Protein AF-L5P0U1-F1 (afdb_monomer_lite)

Sequence (124 aa):
IVALVGLLLAFVLGLLAAYLIPAALSNYAETDRMGAAFDIGTLRPILTSGKYATAWLMSFAVLFASSIVVGVLNVIPLLGFVVGAFVTFYAAVAAYYIIGKTWGELHEVEMMDEGETPGEQPAV

Foldseek 3Di:
DVVVVVVVVCVVVVVVCLLLQLLLVLQCVVPVDNCSSVPCVVSVVLSPDPLSVVLSVVLVVLQVVLVVVLVVLCVPVVRSVVVSVVSNVVSNVVSSVSNNVSSCVVPVPPPPPPPDPPDPPDDD

Secondary structure (DSSP, 8-state):
-HHHHHHHHHHHHHHHHHHHHHHHHHHHHHH--GGGGG-HHHHHHHHT-HHHHHHHHHHHHHHHHHHHHHHHHTTSHHHHHHHHHHHHHHHHHHHHHHHHHHHHHHTT-----TT--TT-----

Radius of gyration: 20.83 Å; chains: 1; bounding box: 37×71×61 Å

pLDDT: mean 89.95, std 13.87, range [47.34, 98.44]

Structure (mmCIF, N/CA/C/O backbone):
data_AF-L5P0U1-F1
#
_entry.id   AF-L5P0U1-F1
#
loop_
_atom_site.group_PDB
_atom_site.id
_atom_site.type_symbol
_atom_site.label_atom_id
_atom_site.label_alt_id
_atom_site.label_comp_id
_atom_site.label_asym_id
_atom_s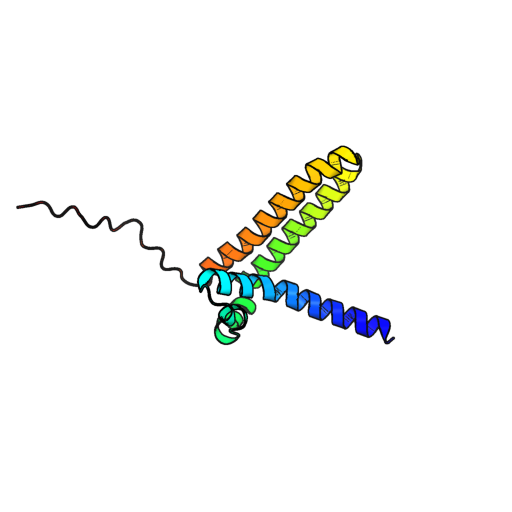ite.label_entity_id
_atom_site.label_seq_id
_atom_site.pdbx_PDB_ins_code
_atom_site.Cartn_x
_atom_site.Cartn_y
_atom_site.Cartn_z
_atom_site.occupancy
_atom_site.B_iso_or_equiv
_atom_site.auth_seq_id
_atom_site.auth_comp_id
_atom_site.auth_asym_id
_atom_site.auth_atom_id
_atom_site.pdbx_PDB_model_num
ATOM 1 N N . ILE A 1 1 ? -6.105 -27.866 -12.357 1.00 91.75 1 ILE A N 1
ATOM 2 C CA . ILE A 1 1 ? -7.198 -27.421 -11.451 1.00 91.75 1 ILE A CA 1
ATOM 3 C C . ILE A 1 1 ? -6.654 -27.095 -10.063 1.00 91.75 1 ILE A C 1
ATOM 5 O O . ILE A 1 1 ? -6.721 -25.935 -9.693 1.00 91.75 1 ILE A O 1
ATOM 9 N N . VAL A 1 2 ? -6.028 -28.040 -9.347 1.00 95.94 2 VAL A N 1
ATOM 10 C CA . VAL A 1 2 ? -5.455 -27.791 -8.002 1.00 95.94 2 VAL A CA 1
ATOM 11 C C . VAL A 1 2 ? -4.496 -26.592 -7.969 1.00 95.94 2 VAL A C 1
ATOM 13 O O . VAL A 1 2 ? -4.665 -25.710 -7.137 1.00 95.94 2 VAL A O 1
ATOM 16 N N . ALA A 1 3 ? -3.558 -26.494 -8.921 1.00 95.75 3 ALA A N 1
ATOM 17 C CA . ALA A 1 3 ? -2.631 -25.358 -9.002 1.00 95.75 3 ALA A CA 1
ATOM 18 C C . ALA A 1 3 ? -3.335 -24.005 -9.230 1.00 95.75 3 ALA A C 1
ATOM 20 O O . ALA A 1 3 ? -2.946 -23.002 -8.645 1.00 95.75 3 ALA A O 1
ATOM 21 N N . LEU A 1 4 ? -4.400 -23.984 -10.039 1.00 96.50 4 LEU A N 1
ATOM 22 C CA . LEU A 1 4 ? -5.171 -22.768 -10.311 1.00 96.50 4 LEU A CA 1
ATOM 23 C C . LEU A 1 4 ? -5.961 -22.322 -9.074 1.00 96.50 4 LEU A C 1
ATOM 25 O O . LEU A 1 4 ? -5.972 -21.141 -8.745 1.00 96.50 4 LEU A O 1
ATOM 29 N N . VAL A 1 5 ? -6.581 -23.272 -8.369 1.00 97.62 5 VAL A N 1
ATOM 30 C CA . VAL A 1 5 ? -7.283 -23.010 -7.104 1.00 97.62 5 VAL A CA 1
ATOM 31 C C . VAL A 1 5 ? -6.304 -22.510 -6.042 1.00 97.62 5 VAL A C 1
ATOM 33 O O . VAL A 1 5 ? -6.591 -21.529 -5.363 1.00 97.62 5 VAL A O 1
ATOM 36 N N . GLY A 1 6 ? -5.128 -23.135 -5.940 1.00 97.88 6 GLY A N 1
ATOM 37 C CA . GLY A 1 6 ? -4.067 -22.699 -5.033 1.00 97.88 6 GLY A CA 1
ATOM 38 C C . GLY A 1 6 ? -3.584 -21.280 -5.334 1.00 97.88 6 GLY A C 1
ATOM 39 O O . GLY A 1 6 ? -3.475 -20.472 -4.416 1.00 97.88 6 GLY A O 1
ATOM 40 N N . LEU A 1 7 ? -3.365 -20.947 -6.611 1.00 97.75 7 LEU A N 1
ATOM 41 C CA . LEU A 1 7 ? -2.970 -19.599 -7.032 1.00 97.75 7 LEU A CA 1
ATOM 42 C C . LEU A 1 7 ? -4.045 -18.560 -6.699 1.00 97.75 7 LEU A C 1
ATOM 44 O O . LEU A 1 7 ? -3.724 -17.499 -6.172 1.00 97.75 7 LEU A O 1
ATOM 48 N N . LEU A 1 8 ? -5.314 -18.869 -6.974 1.00 97.62 8 LEU A N 1
ATOM 49 C CA . LEU A 1 8 ? -6.423 -17.970 -6.665 1.00 97.62 8 LEU A CA 1
ATOM 50 C C . LEU A 1 8 ? -6.538 -17.726 -5.157 1.00 97.62 8 LEU A C 1
ATOM 52 O O . LEU A 1 8 ? -6.690 -16.584 -4.731 1.00 97.62 8 LEU A O 1
ATOM 56 N N . LEU A 1 9 ? -6.417 -18.780 -4.348 1.00 98.12 9 LEU A N 1
ATOM 57 C CA . LEU A 1 9 ? -6.437 -18.662 -2.894 1.00 98.12 9 LEU A CA 1
ATOM 58 C C . LEU A 1 9 ? -5.268 -17.809 -2.387 1.00 98.12 9 LEU A C 1
ATOM 60 O O . LEU A 1 9 ? -5.481 -16.904 -1.585 1.00 98.12 9 LEU A O 1
ATOM 64 N N . ALA A 1 10 ? -4.054 -18.055 -2.882 1.00 97.88 10 ALA A N 1
ATOM 65 C CA . ALA A 1 10 ? -2.875 -17.273 -2.522 1.00 97.88 10 ALA A CA 1
ATOM 66 C C . ALA A 1 10 ? -3.030 -15.796 -2.909 1.00 97.88 10 ALA A C 1
ATOM 68 O O . ALA A 1 10 ? -2.680 -14.919 -2.126 1.00 97.88 10 ALA A O 1
ATOM 69 N N . PHE A 1 11 ? -3.603 -15.517 -4.082 1.00 97.12 11 PHE A N 1
ATOM 70 C CA . PHE A 1 11 ? -3.884 -14.157 -4.528 1.00 97.12 11 PHE A CA 1
ATOM 71 C C . PHE A 1 11 ? -4.888 -13.450 -3.611 1.00 97.12 11 PHE A C 1
ATOM 73 O O . PHE A 1 11 ? -4.624 -12.337 -3.163 1.00 97.12 11 PHE A O 1
ATOM 80 N N . VAL A 1 12 ? -6.005 -14.104 -3.277 1.00 98.06 12 VAL A N 1
ATOM 81 C CA . VAL A 1 12 ? -7.021 -13.539 -2.373 1.00 98.06 12 VAL A CA 1
ATOM 82 C C . VAL A 1 12 ? -6.436 -13.284 -0.985 1.00 98.06 12 VAL A C 1
ATOM 84 O O . VAL A 1 12 ? -6.597 -12.191 -0.447 1.00 98.06 12 VAL A O 1
ATOM 87 N N . LEU A 1 13 ? -5.720 -14.255 -0.414 1.00 98.12 13 LEU A N 1
ATOM 88 C CA . LEU A 1 13 ? -5.081 -14.100 0.894 1.00 98.12 13 LEU A CA 1
ATOM 89 C C . LEU A 1 13 ? -4.001 -13.012 0.880 1.00 98.12 13 LEU A C 1
ATOM 91 O O . LEU A 1 13 ? -3.917 -12.228 1.821 1.00 98.12 13 LEU A O 1
ATOM 95 N N . GLY A 1 14 ? -3.209 -12.929 -0.189 1.00 97.81 14 GLY A N 1
ATOM 96 C CA . GLY A 1 14 ? -2.197 -11.891 -0.365 1.00 97.81 14 GLY A CA 1
ATOM 97 C C . GLY A 1 14 ? -2.810 -10.497 -0.470 1.00 97.81 14 GLY A C 1
ATOM 98 O O . GLY A 1 14 ? -2.311 -9.563 0.151 1.00 97.81 14 GLY A O 1
ATOM 99 N N . LEU A 1 15 ? -3.926 -10.359 -1.189 1.00 96.69 15 LEU A N 1
ATOM 100 C CA . LEU A 1 15 ? -4.649 -9.095 -1.302 1.00 96.69 15 LEU A CA 1
ATOM 101 C C . LEU A 1 15 ? -5.263 -8.673 0.038 1.00 96.69 15 LEU A C 1
ATOM 103 O O . LEU A 1 15 ? -5.146 -7.513 0.426 1.00 96.69 15 LEU A O 1
ATOM 107 N N . LEU A 1 16 ? -5.857 -9.618 0.772 1.00 96.81 16 LEU A N 1
ATOM 108 C CA . LEU A 1 16 ? -6.347 -9.370 2.127 1.00 96.81 16 LEU A CA 1
ATOM 109 C C . LEU A 1 16 ? -5.208 -8.929 3.049 1.00 96.81 16 LEU A C 1
ATOM 111 O O . LEU A 1 16 ? -5.342 -7.927 3.741 1.00 96.81 16 LEU A O 1
ATOM 115 N N . ALA A 1 17 ? -4.065 -9.615 3.020 1.00 96.69 17 ALA A N 1
ATOM 116 C CA . ALA A 1 17 ? -2.898 -9.222 3.802 1.00 96.69 17 ALA A CA 1
ATOM 117 C C . ALA A 1 17 ? -2.413 -7.809 3.428 1.00 96.69 17 ALA A C 1
ATOM 119 O O . ALA A 1 17 ? -2.205 -6.983 4.313 1.00 96.69 17 ALA A O 1
ATOM 120 N N . ALA A 1 18 ? -2.311 -7.495 2.134 1.00 96.25 18 ALA A N 1
ATOM 121 C CA . ALA A 1 18 ? -1.912 -6.171 1.656 1.00 96.25 18 ALA A CA 1
ATOM 122 C C . ALA A 1 18 ? -2.876 -5.052 2.089 1.00 96.25 18 ALA A C 1
ATOM 124 O O . ALA A 1 18 ? -2.447 -3.910 2.250 1.00 96.25 18 ALA A O 1
ATOM 125 N N . TYR A 1 19 ? -4.162 -5.363 2.275 1.00 96.81 19 TYR A N 1
ATOM 126 C CA . TYR A 1 19 ? -5.170 -4.428 2.777 1.00 96.81 19 TYR A CA 1
ATOM 127 C C . TYR A 1 19 ? -5.143 -4.277 4.303 1.00 96.81 19 TYR A C 1
ATOM 129 O O . TYR A 1 19 ? -5.301 -3.177 4.817 1.00 96.81 19 TYR A O 1
ATOM 137 N N . LEU A 1 20 ? -4.933 -5.371 5.038 1.00 96.56 20 LEU A N 1
ATOM 138 C CA . LEU A 1 20 ? -5.018 -5.393 6.501 1.00 96.56 20 LEU A CA 1
ATOM 139 C C . LEU A 1 20 ? -3.739 -4.902 7.189 1.00 96.56 20 LEU A C 1
ATOM 141 O O . LEU A 1 20 ? -3.811 -4.183 8.186 1.00 96.56 20 LEU A O 1
ATOM 145 N N . ILE A 1 21 ? -2.570 -5.293 6.671 1.00 96.62 21 ILE A N 1
ATOM 146 C CA . ILE A 1 21 ? -1.271 -5.039 7.311 1.00 96.62 21 ILE A CA 1
ATOM 147 C C . ILE A 1 21 ? -1.017 -3.547 7.575 1.00 96.62 21 ILE A C 1
ATOM 149 O O . ILE A 1 21 ? -0.579 -3.236 8.681 1.00 96.62 21 ILE A O 1
ATOM 153 N N . PRO A 1 22 ? -1.291 -2.608 6.646 1.00 95.88 22 PRO A N 1
ATOM 154 C CA . PRO A 1 22 ? -1.001 -1.200 6.898 1.00 95.88 22 PRO A CA 1
ATOM 155 C C . PRO A 1 22 ? -1.810 -0.632 8.073 1.00 95.88 22 PRO A C 1
ATOM 157 O O . PRO A 1 22 ? -1.241 0.046 8.917 1.00 95.88 22 PRO A O 1
ATOM 160 N N . ALA A 1 23 ? -3.103 -0.961 8.178 1.00 95.25 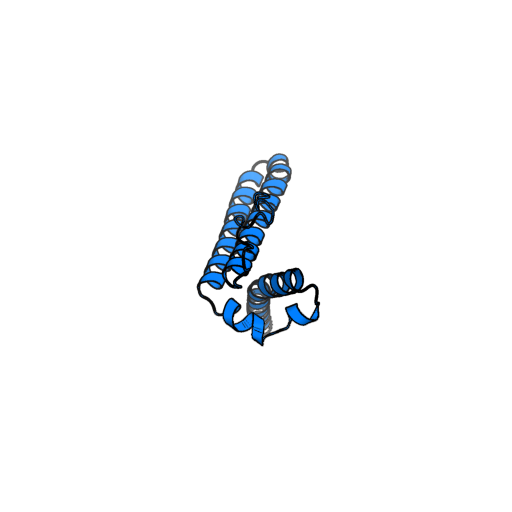23 ALA A N 1
ATOM 161 C CA . ALA A 1 23 ? -3.943 -0.557 9.312 1.00 95.25 23 ALA A CA 1
ATOM 162 C C . ALA A 1 2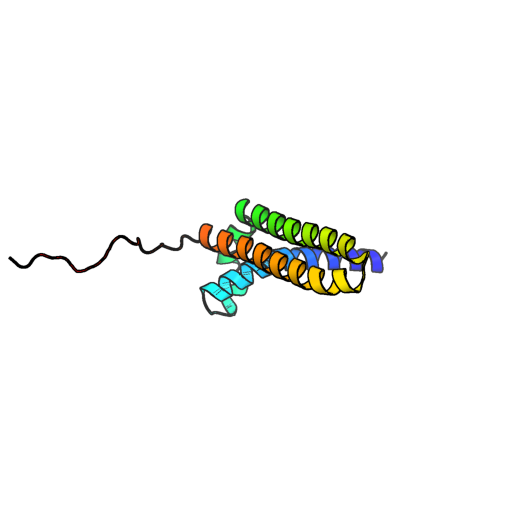3 ? -3.476 -1.187 10.633 1.00 95.25 23 ALA A C 1
ATOM 164 O O . ALA A 1 23 ? -3.372 -0.505 11.649 1.00 95.25 23 ALA A O 1
ATOM 165 N N . ALA A 1 24 ? -3.153 -2.483 10.613 1.00 95.44 24 ALA A N 1
ATOM 166 C CA . ALA A 1 24 ? -2.631 -3.185 11.781 1.00 95.44 24 ALA A CA 1
ATOM 167 C C . ALA A 1 24 ? -1.322 -2.556 12.285 1.00 95.44 24 ALA A C 1
ATOM 169 O O . ALA A 1 24 ? -1.140 -2.367 13.489 1.00 95.44 24 ALA A O 1
ATOM 170 N N . LEU A 1 25 ? -0.429 -2.195 11.359 1.00 96.06 25 LEU A N 1
ATOM 171 C CA . LEU A 1 25 ? 0.841 -1.559 11.680 1.00 96.06 25 LEU A CA 1
ATOM 172 C C . LEU A 1 25 ? 0.651 -0.129 12.198 1.00 96.06 25 LEU A C 1
ATOM 174 O O . LEU A 1 25 ? 1.358 0.260 13.121 1.00 96.06 25 LEU A O 1
ATOM 178 N N . SER A 1 26 ? -0.315 0.626 11.667 1.00 94.75 26 SER A N 1
ATOM 179 C CA . SER A 1 26 ? -0.676 1.945 12.198 1.00 94.75 26 SER A CA 1
ATOM 180 C C . SER A 1 26 ? -1.194 1.863 13.635 1.00 94.75 26 SER A C 1
ATOM 182 O O . SER A 1 26 ? -0.702 2.600 14.483 1.00 94.75 26 SER A O 1
ATOM 184 N N . ASN A 1 27 ? -2.087 0.917 13.945 1.00 94.88 27 ASN A N 1
ATOM 185 C CA . ASN A 1 27 ? -2.577 0.730 15.317 1.00 94.88 27 ASN A CA 1
ATOM 186 C C . ASN A 1 27 ? -1.459 0.314 16.282 1.00 94.88 27 ASN A C 1
ATOM 188 O O . ASN A 1 27 ? -1.390 0.767 17.423 1.00 94.88 27 ASN A O 1
ATOM 192 N N . TYR A 1 28 ? -0.562 -0.562 15.825 1.00 94.81 28 TYR A N 1
ATOM 193 C CA . TYR A 1 28 ? 0.625 -0.933 16.590 1.00 94.81 28 TYR A CA 1
ATOM 194 C C . TYR A 1 28 ? 1.527 0.277 16.850 1.00 94.81 28 TYR A C 1
ATOM 196 O O . TYR A 1 28 ? 1.942 0.481 17.985 1.00 94.81 28 TYR A O 1
ATOM 204 N N . ALA A 1 29 ? 1.797 1.084 15.823 1.00 93.31 29 ALA A N 1
ATOM 205 C CA . ALA A 1 29 ? 2.644 2.265 15.935 1.00 93.31 29 ALA A CA 1
ATOM 206 C C . ALA A 1 29 ? 2.043 3.342 16.852 1.00 93.31 29 ALA A C 1
ATOM 208 O O . ALA A 1 29 ? 2.787 4.040 17.529 1.00 93.31 29 ALA A O 1
ATOM 209 N N . GLU A 1 30 ? 0.716 3.466 16.889 1.00 91.75 30 GLU A N 1
ATOM 210 C CA . GLU A 1 30 ? 0.014 4.404 17.768 1.00 91.75 30 GLU A CA 1
ATOM 211 C C . GLU A 1 30 ? -0.021 3.929 19.226 1.00 91.75 30 GLU A C 1
ATOM 213 O O . GLU A 1 30 ? 0.145 4.721 20.149 1.00 91.75 30 GLU A O 1
ATOM 218 N N . THR A 1 31 ? -0.232 2.631 19.451 1.00 93.12 31 THR A N 1
ATOM 219 C CA . THR A 1 31 ? -0.474 2.091 20.800 1.00 93.12 31 THR A CA 1
ATOM 220 C C . THR A 1 31 ? 0.750 1.469 21.468 1.00 93.12 31 THR A C 1
ATOM 222 O O . THR A 1 31 ? 0.668 1.121 22.646 1.00 93.12 31 THR A O 1
ATOM 225 N N . ASP A 1 32 ? 1.838 1.257 20.723 1.00 92.88 32 ASP A N 1
ATOM 226 C CA . ASP A 1 32 ? 3.070 0.565 21.138 1.00 92.88 32 ASP A CA 1
ATOM 227 C C . ASP A 1 32 ? 2.829 -0.847 21.723 1.00 92.88 32 ASP A C 1
ATOM 229 O O . ASP A 1 32 ? 3.580 -1.371 22.548 1.00 92.88 32 ASP A O 1
ATOM 233 N N . ARG A 1 33 ? 1.733 -1.505 21.310 1.00 93.44 33 ARG A N 1
ATOM 234 C CA . ARG A 1 33 ? 1.337 -2.841 21.786 1.00 93.44 33 ARG A CA 1
ATOM 235 C C . ARG A 1 33 ? 1.152 -3.799 20.625 1.00 93.44 33 ARG A C 1
ATOM 237 O O . ARG A 1 33 ? 0.211 -3.664 19.851 1.00 93.44 33 ARG A O 1
ATOM 244 N N . MET A 1 34 ? 1.970 -4.853 20.568 1.00 93.12 34 MET A N 1
ATOM 245 C CA . MET A 1 34 ? 1.878 -5.897 19.528 1.00 93.12 34 MET A CA 1
ATOM 246 C C . MET A 1 34 ? 0.459 -6.473 19.376 1.00 93.12 34 MET A C 1
ATOM 248 O O . MET A 1 34 ? 0.012 -6.735 18.264 1.00 93.12 34 MET A O 1
ATOM 252 N N . GLY A 1 35 ? -0.278 -6.631 20.482 1.00 94.00 35 GLY A N 1
ATOM 253 C CA . GLY A 1 35 ? -1.658 -7.129 20.456 1.00 94.00 35 GLY A CA 1
ATOM 254 C C . GLY A 1 35 ? -2.653 -6.203 19.744 1.00 94.00 35 GLY A C 1
ATOM 255 O O . GLY A 1 35 ? -3.641 -6.688 19.201 1.00 94.00 35 GLY A O 1
ATOM 256 N N . ALA A 1 36 ? -2.383 -4.897 19.679 1.00 93.50 36 ALA A N 1
ATOM 257 C CA . ALA A 1 36 ? -3.259 -3.933 19.017 1.00 93.50 36 ALA A CA 1
ATOM 258 C C . ALA A 1 36 ? -3.318 -4.144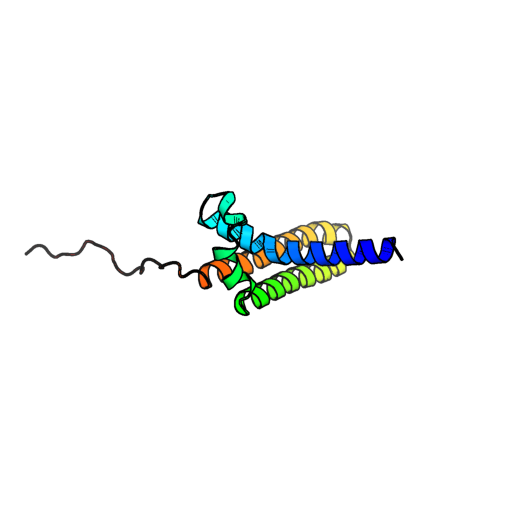 17.496 1.00 93.50 36 ALA A C 1
ATOM 260 O O . ALA A 1 36 ? -4.356 -3.913 16.880 1.00 93.50 36 ALA A O 1
ATOM 261 N N . ALA A 1 37 ? -2.258 -4.687 16.888 1.00 93.62 37 ALA A N 1
ATOM 262 C CA . ALA A 1 37 ? -2.257 -5.059 15.471 1.00 93.62 37 ALA A CA 1
ATOM 263 C C . ALA A 1 37 ? -3.335 -6.104 15.114 1.00 93.62 37 ALA A C 1
ATOM 265 O O . ALA A 1 37 ? -3.688 -6.252 13.947 1.00 93.62 37 ALA A O 1
ATOM 266 N N . PHE A 1 38 ? -3.859 -6.830 16.106 1.00 95.75 38 PHE A N 1
ATOM 267 C CA . PHE A 1 38 ? -4.860 -7.885 15.934 1.00 95.75 38 PHE A CA 1
ATOM 268 C C . PHE A 1 38 ? -6.207 -7.546 16.579 1.00 95.75 38 PHE A C 1
ATOM 270 O O . PHE A 1 38 ? -7.096 -8.398 16.628 1.00 95.75 38 PHE A O 1
ATOM 277 N N . ASP A 1 39 ? -6.382 -6.320 17.072 1.00 94.75 39 ASP A N 1
ATOM 278 C CA . ASP A 1 39 ? -7.643 -5.889 17.662 1.00 94.75 39 ASP A CA 1
ATOM 279 C C . ASP A 1 39 ? -8.690 -5.634 16.569 1.00 94.75 39 ASP A C 1
ATOM 281 O O . ASP A 1 39 ? -8.807 -4.546 16.002 1.00 94.75 39 ASP A O 1
ATOM 285 N N . ILE A 1 40 ? -9.473 -6.671 16.271 1.00 92.94 40 ILE A N 1
ATOM 286 C CA . ILE A 1 40 ? -10.532 -6.635 15.256 1.00 92.94 40 ILE A CA 1
ATOM 287 C C . ILE A 1 40 ? -11.605 -5.598 15.611 1.00 92.94 40 ILE A C 1
ATOM 289 O O . ILE A 1 40 ? -12.196 -5.015 14.701 1.00 92.94 40 ILE A O 1
ATOM 293 N N . GLY A 1 41 ? -11.868 -5.364 16.900 1.00 92.12 41 GLY A N 1
ATOM 294 C CA . GLY A 1 41 ? -12.868 -4.391 17.342 1.00 92.12 41 GLY A CA 1
ATOM 295 C C . GLY A 1 41 ? -12.498 -2.981 16.897 1.00 92.12 41 GLY A C 1
ATOM 296 O O . GLY A 1 41 ? -13.326 -2.287 16.308 1.00 92.12 41 GLY A O 1
ATOM 297 N N . THR A 1 42 ? -11.231 -2.621 17.090 1.00 91.00 42 THR A N 1
ATOM 298 C CA . THR A 1 42 ? -10.662 -1.328 16.691 1.00 91.00 42 THR A CA 1
ATOM 299 C C . THR A 1 42 ? -10.444 -1.232 15.177 1.00 91.00 42 THR A C 1
ATOM 301 O O . THR A 1 42 ? -10.765 -0.222 14.555 1.00 91.00 42 THR A O 1
ATOM 304 N N . LEU A 1 43 ? -9.953 -2.298 14.537 1.00 93.50 43 LEU A N 1
ATOM 305 C CA . LEU A 1 43 ? -9.610 -2.268 13.111 1.00 93.50 43 LEU A CA 1
ATOM 306 C C . LEU A 1 43 ? -10.833 -2.298 12.188 1.00 93.50 43 LEU A C 1
ATOM 308 O O . LEU A 1 43 ? -10.816 -1.687 11.118 1.00 93.50 43 LEU A O 1
ATOM 312 N N . ARG A 1 44 ? -11.898 -3.016 12.561 1.00 93.94 44 ARG A N 1
ATOM 313 C CA . ARG A 1 44 ? -13.042 -3.260 11.670 1.00 93.94 44 ARG A CA 1
ATOM 314 C C . ARG A 1 44 ? -13.695 -1.971 11.150 1.00 93.94 44 ARG A C 1
ATOM 316 O O . ARG A 1 44 ? -13.855 -1.897 9.932 1.00 93.94 44 ARG A O 1
ATOM 323 N N . PRO A 1 45 ? -14.048 -0.966 11.978 1.00 93.31 45 PRO A N 1
ATOM 324 C CA . PRO A 1 45 ? -14.661 0.273 11.491 1.00 93.31 45 PRO A CA 1
ATOM 325 C C . PRO A 1 45 ? -13.821 0.970 10.413 1.00 93.31 45 PRO A C 1
ATOM 327 O O . PRO A 1 45 ? -14.351 1.380 9.381 1.00 93.31 45 PRO A O 1
ATOM 330 N N . ILE A 1 46 ? -12.503 1.010 10.607 1.00 93.00 46 ILE A N 1
ATOM 331 C CA . ILE A 1 46 ? -11.541 1.668 9.715 1.00 93.00 46 ILE A CA 1
ATOM 332 C C . ILE A 1 46 ? -11.411 0.899 8.412 1.00 93.00 46 ILE A C 1
ATOM 334 O O . ILE A 1 46 ? -11.574 1.475 7.339 1.00 93.00 46 ILE A O 1
ATOM 338 N N . LEU A 1 47 ? -11.192 -0.413 8.503 1.00 93.44 47 LEU A N 1
ATOM 339 C CA . LEU A 1 47 ? -11.049 -1.299 7.350 1.00 93.44 47 LEU A CA 1
ATOM 340 C C . LEU A 1 47 ? -12.306 -1.329 6.478 1.00 93.44 47 LEU A C 1
ATOM 342 O O . LEU A 1 47 ? -12.210 -1.555 5.275 1.00 93.44 47 LEU A O 1
ATOM 346 N N . THR A 1 48 ? -13.482 -1.108 7.062 1.00 94.38 48 THR A N 1
ATOM 347 C CA . THR A 1 48 ? -14.743 -1.008 6.311 1.00 94.38 48 THR A CA 1
ATOM 348 C C . THR A 1 48 ? -15.070 0.410 5.845 1.00 94.38 48 THR A C 1
ATOM 350 O O . THR A 1 48 ? -16.063 0.605 5.145 1.00 94.38 48 THR A O 1
ATOM 353 N N . SER A 1 49 ? -14.263 1.408 6.212 1.00 94.44 49 SER A N 1
ATOM 354 C CA . SER A 1 49 ? -14.508 2.795 5.828 1.00 94.44 49 SER A CA 1
ATOM 355 C C . SER A 1 49 ? -14.149 3.043 4.361 1.00 94.44 49 SER A C 1
ATOM 357 O O . SER A 1 49 ? -13.110 2.606 3.858 1.00 94.44 49 SER A O 1
ATOM 359 N N . GLY A 1 50 ? -14.991 3.823 3.677 1.00 93.44 50 GLY A N 1
ATOM 360 C CA . GLY A 1 50 ? -14.703 4.272 2.315 1.00 93.44 50 GLY A CA 1
ATOM 361 C C . GLY A 1 50 ? -13.416 5.097 2.242 1.00 93.44 50 GLY A C 1
ATOM 362 O O . GLY A 1 50 ? -12.645 4.932 1.302 1.00 93.44 50 GLY A O 1
ATOM 363 N N . LYS A 1 51 ? -13.133 5.917 3.268 1.00 95.06 51 LYS A N 1
ATOM 364 C CA . LYS A 1 51 ? -11.916 6.738 3.331 1.00 95.06 51 LYS A CA 1
ATOM 365 C C . LYS A 1 51 ? -10.657 5.861 3.338 1.00 95.06 51 LYS A C 1
ATOM 367 O O . LYS A 1 51 ? -9.785 6.061 2.495 1.00 95.06 51 LYS A O 1
ATOM 372 N N . TYR A 1 52 ? -10.590 4.845 4.201 1.00 95.56 52 TYR A N 1
ATOM 373 C CA . TYR A 1 52 ? -9.450 3.925 4.224 1.00 95.56 52 TYR A CA 1
ATOM 374 C C . TYR A 1 52 ? -9.309 3.150 2.908 1.00 95.56 52 TYR A C 1
ATOM 376 O O . TYR A 1 52 ? -8.213 3.079 2.354 1.00 95.56 52 TYR A O 1
ATOM 384 N N . ALA A 1 53 ? -10.414 2.642 2.352 1.00 96.25 53 ALA A N 1
ATOM 385 C CA . ALA A 1 53 ? -10.388 1.936 1.072 1.00 96.25 53 ALA A CA 1
ATOM 386 C C . ALA A 1 53 ? -9.854 2.822 -0.069 1.00 96.25 53 ALA A C 1
ATOM 388 O O . ALA A 1 53 ? -9.026 2.380 -0.868 1.00 96.25 53 ALA A O 1
ATOM 389 N N . THR A 1 54 ? -10.270 4.094 -0.121 1.00 97.44 54 THR A N 1
ATOM 390 C CA . THR A 1 54 ? -9.735 5.054 -1.098 1.00 97.44 54 THR A CA 1
ATOM 391 C C . THR A 1 54 ? -8.259 5.352 -0.871 1.00 97.44 54 THR A C 1
ATOM 393 O O . THR A 1 54 ? -7.503 5.388 -1.837 1.00 97.44 54 THR A O 1
ATOM 396 N N . ALA A 1 55 ? -7.823 5.506 0.381 1.00 97.50 55 ALA A N 1
ATOM 397 C CA . ALA A 1 55 ? -6.419 5.720 0.711 1.00 97.50 55 ALA A CA 1
ATOM 398 C C . ALA A 1 55 ? -5.552 4.539 0.272 1.00 97.50 55 ALA A C 1
ATOM 400 O O . ALA A 1 55 ? -4.537 4.741 -0.387 1.00 97.50 55 ALA A O 1
ATOM 401 N N . TRP A 1 56 ? -5.998 3.311 0.535 1.00 98.00 56 TRP A N 1
ATOM 402 C CA . TRP A 1 56 ? -5.311 2.103 0.088 1.00 98.00 56 TRP A CA 1
ATOM 403 C C . TRP A 1 56 ? -5.194 2.027 -1.439 1.00 98.00 56 TRP A C 1
ATOM 405 O O . TRP A 1 56 ? -4.110 1.765 -1.964 1.00 98.00 56 TRP A O 1
ATOM 415 N N . LEU A 1 57 ? -6.275 2.329 -2.167 1.00 98.00 57 LEU A N 1
ATOM 416 C CA . LEU A 1 57 ? -6.247 2.384 -3.632 1.00 98.00 57 LEU A CA 1
ATOM 417 C C . LEU A 1 57 ? -5.319 3.485 -4.158 1.00 98.00 57 LEU A C 1
ATOM 419 O O . LEU A 1 57 ? -4.617 3.264 -5.143 1.00 98.00 57 LEU A O 1
ATOM 423 N N . MET A 1 58 ? -5.277 4.651 -3.508 1.00 98.25 58 MET A N 1
ATOM 424 C CA . MET A 1 58 ? -4.348 5.728 -3.863 1.00 98.25 58 MET A CA 1
ATOM 425 C C . MET A 1 58 ? -2.894 5.318 -3.615 1.00 98.25 58 MET A C 1
ATOM 427 O O . MET A 1 58 ? -2.054 5.508 -4.492 1.00 98.25 58 MET A O 1
ATOM 431 N N . SER A 1 59 ? -2.593 4.692 -2.476 1.00 97.94 59 SER A N 1
ATOM 432 C CA . SER A 1 59 ? -1.268 4.137 -2.180 1.00 97.94 59 SER A CA 1
ATOM 433 C C . SER A 1 59 ? -0.854 3.097 -3.223 1.00 97.94 59 SER A C 1
ATOM 435 O O . SER A 1 59 ? 0.266 3.148 -3.735 1.00 97.94 59 SER A O 1
ATOM 437 N N . PHE A 1 60 ? -1.767 2.202 -3.610 1.00 97.44 60 PHE A N 1
ATOM 438 C CA . PHE A 1 60 ? -1.534 1.254 -4.699 1.00 97.44 60 PHE A CA 1
ATOM 439 C C . PHE A 1 60 ? -1.266 1.968 -6.030 1.00 97.44 60 PHE A C 1
ATOM 441 O O . PHE A 1 60 ? -0.313 1.625 -6.726 1.00 97.44 60 PHE A O 1
ATOM 448 N N . ALA A 1 61 ? -2.052 2.992 -6.372 1.00 98.31 61 ALA A N 1
ATOM 449 C CA . ALA A 1 61 ? -1.876 3.764 -7.599 1.00 98.31 61 ALA A CA 1
ATOM 450 C C . ALA A 1 61 ? -0.510 4.464 -7.657 1.00 98.31 61 ALA A C 1
ATOM 452 O O . ALA A 1 61 ? 0.128 4.465 -8.708 1.00 98.31 61 ALA A O 1
ATOM 453 N N . VAL A 1 62 ? -0.023 5.000 -6.534 1.00 98.44 62 VAL A N 1
ATOM 454 C CA . VAL A 1 62 ? 1.314 5.610 -6.430 1.00 98.44 62 VAL A CA 1
ATOM 455 C C . VAL A 1 62 ? 2.414 4.580 -6.698 1.00 98.44 62 VAL A C 1
ATOM 457 O O . VAL A 1 62 ? 3.316 4.831 -7.500 1.00 98.44 62 VAL A O 1
ATOM 460 N N . LEU A 1 63 ? 2.331 3.399 -6.081 1.00 98.00 63 LEU A N 1
ATOM 461 C CA . LEU A 1 63 ? 3.301 2.318 -6.295 1.00 98.00 63 LEU A CA 1
ATOM 462 C C . LEU A 1 63 ? 3.246 1.767 -7.727 1.00 98.00 63 LEU A C 1
ATOM 464 O O . LEU A 1 63 ? 4.280 1.479 -8.339 1.00 98.00 63 LEU A O 1
ATOM 468 N N . PHE A 1 64 ? 2.046 1.658 -8.291 1.00 97.94 64 PHE A N 1
ATOM 469 C CA . PHE A 1 64 ? 1.844 1.226 -9.668 1.00 97.94 64 PHE A CA 1
ATOM 470 C C . PHE A 1 64 ? 2.418 2.239 -10.668 1.00 97.94 64 PHE A C 1
ATOM 472 O O . PHE A 1 64 ? 3.170 1.859 -11.565 1.00 97.94 64 PHE A O 1
ATOM 479 N N . ALA A 1 65 ? 2.151 3.534 -10.478 1.00 98.19 65 ALA A N 1
ATOM 480 C CA . ALA A 1 65 ? 2.723 4.602 -11.296 1.00 98.19 65 ALA A CA 1
ATOM 481 C C . ALA A 1 65 ? 4.256 4.614 -11.215 1.00 98.19 65 ALA A C 1
ATOM 483 O O . ALA A 1 65 ? 4.928 4.708 -12.242 1.00 98.19 65 ALA A O 1
ATOM 484 N N . SER A 1 66 ? 4.811 4.432 -10.014 1.00 97.69 66 SER A N 1
ATOM 485 C CA . SER A 1 66 ? 6.252 4.273 -9.806 1.00 97.69 66 SER A CA 1
ATOM 486 C C . SER A 1 66 ? 6.818 3.107 -10.619 1.00 97.69 66 SER A C 1
ATOM 488 O O . SER A 1 66 ? 7.802 3.278 -11.337 1.00 97.69 66 SER A O 1
ATOM 490 N N . SER A 1 67 ? 6.141 1.955 -10.619 1.00 96.75 67 SER A N 1
ATOM 491 C CA . SER A 1 67 ? 6.556 0.777 -11.393 1.00 96.75 67 SER A CA 1
ATOM 492 C C . SER A 1 67 ? 6.600 1.049 -12.902 1.00 96.75 67 SER A C 1
ATOM 494 O O . SER A 1 67 ? 7.529 0.607 -13.579 1.00 96.75 67 SER A O 1
ATOM 496 N N . ILE A 1 68 ? 5.646 1.821 -13.433 1.00 97.50 68 ILE A N 1
ATOM 497 C CA . ILE A 1 68 ? 5.654 2.251 -14.841 1.00 97.50 68 ILE A CA 1
ATOM 498 C C . ILE A 1 68 ? 6.850 3.169 -15.114 1.00 97.50 68 ILE A C 1
ATOM 500 O O . ILE A 1 68 ? 7.581 2.947 -16.078 1.00 97.50 68 ILE A O 1
ATOM 504 N N . VAL A 1 69 ? 7.081 4.172 -14.260 1.00 96.56 69 VAL A N 1
ATOM 505 C CA . VAL A 1 69 ? 8.207 5.111 -14.401 1.00 96.56 69 VAL A CA 1
ATOM 506 C C . VAL A 1 69 ? 9.538 4.363 -14.385 1.00 96.56 69 VAL A C 1
ATOM 508 O O . VAL A 1 69 ? 10.354 4.547 -15.287 1.00 96.56 69 VAL A O 1
ATOM 511 N N . VAL A 1 70 ? 9.748 3.467 -13.418 1.00 95.62 70 VAL A N 1
ATOM 512 C CA . VAL A 1 70 ? 10.953 2.630 -13.352 1.00 95.62 70 VAL A CA 1
ATOM 513 C C . VAL A 1 70 ? 11.073 1.736 -14.588 1.00 95.62 70 VAL A C 1
ATOM 515 O O . VAL A 1 70 ? 12.163 1.614 -15.148 1.00 95.62 70 VAL A O 1
ATOM 518 N N . GLY A 1 71 ? 9.972 1.155 -15.070 1.00 94.56 71 GLY A N 1
ATOM 519 C CA . GLY A 1 71 ? 9.949 0.371 -16.307 1.00 94.56 71 GLY A CA 1
ATOM 520 C C . GLY A 1 71 ? 10.451 1.158 -17.523 1.00 94.56 71 GLY A C 1
ATOM 521 O O . GLY A 1 71 ? 11.258 0.642 -18.293 1.00 94.56 71 GLY A O 1
ATOM 522 N N . VAL A 1 72 ? 10.051 2.426 -17.654 1.00 95.56 72 VAL A N 1
ATOM 523 C CA . VAL A 1 72 ? 10.511 3.328 -18.726 1.00 95.56 72 VAL A CA 1
ATOM 524 C C . VAL A 1 72 ? 11.985 3.708 -18.553 1.00 95.56 72 VAL A C 1
ATOM 526 O O . VAL A 1 72 ? 12.746 3.692 -19.519 1.00 95.56 72 VAL A O 1
ATOM 529 N N . LEU A 1 73 ? 12.425 4.022 -17.331 1.00 92.88 73 LEU A N 1
ATOM 530 C CA . LEU A 1 73 ? 13.814 4.422 -17.064 1.00 92.88 73 LEU A CA 1
ATOM 531 C C . LEU A 1 73 ? 14.826 3.298 -17.343 1.00 92.88 73 LEU A C 1
ATOM 533 O O . LEU A 1 73 ? 15.982 3.576 -17.663 1.00 92.88 73 LEU A O 1
ATOM 537 N N . ASN A 1 74 ? 14.395 2.034 -17.280 1.00 92.25 74 ASN A N 1
ATOM 538 C CA . ASN A 1 74 ? 15.232 0.867 -17.575 1.00 92.25 74 ASN A CA 1
ATOM 539 C C . ASN A 1 74 ? 15.645 0.728 -19.052 1.00 92.25 74 ASN A C 1
ATOM 541 O O . ASN A 1 74 ? 16.453 -0.147 -19.362 1.00 92.25 74 ASN A O 1
ATOM 545 N N . VAL A 1 75 ? 15.187 1.611 -19.952 1.00 93.75 75 VAL A N 1
ATOM 546 C CA . VAL A 1 75 ? 15.750 1.737 -21.313 1.00 93.75 75 VAL A CA 1
ATOM 547 C C . VAL A 1 75 ? 17.266 1.972 -21.268 1.00 93.75 75 VAL A C 1
ATOM 549 O O . VAL A 1 75 ? 17.992 1.474 -22.126 1.00 93.75 75 VAL A O 1
ATOM 552 N N . ILE A 1 76 ? 17.758 2.682 -20.247 1.00 94.19 76 ILE A N 1
ATOM 553 C CA . ILE A 1 76 ? 19.189 2.811 -19.953 1.00 94.19 76 ILE A CA 1
ATOM 554 C C . ILE A 1 76 ? 19.446 2.114 -18.610 1.00 94.19 76 ILE A C 1
ATOM 556 O O . ILE A 1 76 ? 19.183 2.719 -17.571 1.00 94.19 76 ILE A O 1
ATOM 560 N N . PRO A 1 77 ? 19.985 0.878 -18.586 1.00 90.25 77 PRO A N 1
ATOM 561 C CA . PRO A 1 77 ? 20.002 0.051 -17.376 1.00 90.25 77 PRO A CA 1
ATOM 562 C C . PRO A 1 77 ? 20.645 0.712 -16.149 1.00 90.25 77 PRO A C 1
ATOM 564 O O . PRO A 1 77 ? 20.099 0.643 -15.053 1.00 90.25 77 PRO A O 1
ATOM 567 N N . LEU A 1 78 ? 21.776 1.407 -16.320 1.00 93.94 78 LEU A N 1
ATOM 568 C CA . LEU A 1 78 ? 22.463 2.065 -15.203 1.00 93.94 78 LEU A CA 1
ATOM 569 C C . LEU A 1 78 ? 21.678 3.268 -14.654 1.00 93.94 78 LEU A C 1
ATOM 571 O O . LEU A 1 78 ? 21.611 3.464 -13.442 1.00 93.94 78 LEU A O 1
ATOM 575 N N . LEU A 1 79 ? 21.057 4.056 -15.535 1.00 89.94 79 LEU A N 1
ATOM 576 C CA . LEU A 1 79 ? 20.222 5.191 -15.139 1.00 89.94 79 LEU A CA 1
ATOM 577 C C . LEU A 1 79 ? 18.930 4.701 -14.481 1.00 89.94 79 LEU A C 1
ATOM 579 O O . LEU A 1 79 ? 18.557 5.203 -13.423 1.00 89.94 79 LEU A O 1
ATOM 583 N N . GLY A 1 80 ? 18.288 3.690 -15.071 1.00 91.44 80 GLY A N 1
ATOM 584 C CA . GLY A 1 80 ? 17.101 3.037 -14.529 1.00 91.44 80 GLY A CA 1
ATOM 585 C C . GLY A 1 80 ? 17.337 2.439 -13.151 1.00 91.44 80 GLY A C 1
ATOM 586 O O . GLY A 1 80 ? 16.496 2.608 -12.276 1.00 91.44 80 GLY A O 1
ATOM 587 N N . PHE A 1 81 ? 18.502 1.836 -12.916 1.00 93.94 81 PHE A N 1
ATOM 588 C CA . PHE A 1 81 ? 18.866 1.321 -11.600 1.00 93.94 81 PHE A CA 1
ATOM 589 C C . PHE A 1 81 ? 18.956 2.433 -10.548 1.00 93.94 81 PHE A C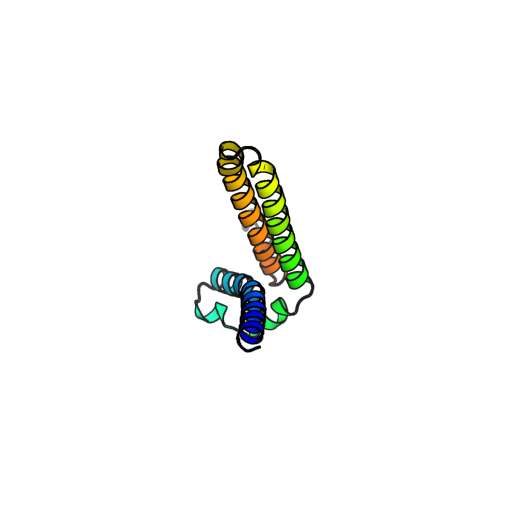 1
ATOM 591 O O . PHE A 1 81 ? 18.281 2.368 -9.521 1.00 93.94 81 PHE A O 1
ATOM 598 N N . VAL A 1 82 ? 19.753 3.475 -10.809 1.00 96.00 82 VAL A N 1
ATOM 599 C CA . VAL A 1 82 ? 19.979 4.548 -9.830 1.00 96.00 82 VAL A CA 1
ATOM 600 C C . VAL A 1 82 ? 18.705 5.359 -9.616 1.00 96.00 82 VAL A C 1
ATOM 602 O O . VAL A 1 82 ? 18.214 5.453 -8.495 1.00 96.00 82 VAL A O 1
ATOM 605 N N . VAL A 1 83 ? 18.129 5.916 -10.683 1.00 95.50 83 VAL A N 1
ATOM 606 C CA . VAL A 1 83 ? 16.933 6.767 -10.591 1.00 95.50 83 VAL A CA 1
ATOM 607 C C . VAL A 1 83 ? 15.723 5.951 -10.141 1.00 95.50 83 VAL A C 1
ATOM 609 O O . VAL A 1 83 ? 14.938 6.423 -9.321 1.00 95.50 83 VAL A O 1
ATOM 612 N N . GLY A 1 84 ? 15.592 4.709 -10.609 1.00 96.44 84 GLY A N 1
ATOM 613 C CA . GLY A 1 84 ? 14.508 3.818 -10.210 1.00 96.44 84 GLY A CA 1
ATOM 614 C C . GLY A 1 84 ? 14.514 3.499 -8.717 1.00 96.44 84 GLY A C 1
ATOM 615 O O . GLY A 1 84 ? 13.439 3.436 -8.119 1.00 96.44 84 GLY A O 1
ATOM 616 N N . ALA A 1 85 ? 15.688 3.384 -8.087 1.00 96.62 85 ALA A N 1
ATOM 617 C CA . ALA A 1 85 ? 15.787 3.217 -6.638 1.00 96.62 85 ALA A CA 1
ATOM 618 C C . ALA A 1 85 ? 15.194 4.421 -5.884 1.00 96.62 85 ALA A C 1
ATOM 620 O O . ALA A 1 85 ? 14.367 4.236 -4.990 1.00 96.62 85 ALA A O 1
ATOM 621 N N . PHE A 1 86 ? 15.537 5.651 -6.286 1.00 97.69 86 PHE A N 1
ATOM 622 C CA . PHE A 1 86 ? 14.972 6.868 -5.685 1.00 97.69 86 PHE A CA 1
ATOM 623 C C . PHE A 1 86 ? 13.465 6.987 -5.932 1.00 97.69 86 PHE A C 1
ATOM 625 O O . PHE A 1 86 ? 12.708 7.258 -5.001 1.00 97.69 86 PHE A O 1
ATOM 632 N N . VAL A 1 87 ? 13.010 6.744 -7.164 1.00 97.94 87 VAL A N 1
ATOM 633 C CA . VAL A 1 87 ? 11.583 6.800 -7.524 1.00 97.94 87 VAL A CA 1
ATOM 634 C C . VAL A 1 87 ? 10.772 5.785 -6.714 1.00 97.94 87 VAL A C 1
ATOM 636 O O . VAL A 1 87 ? 9.714 6.121 -6.184 1.00 97.94 87 VAL A O 1
ATOM 639 N N . THR A 1 88 ? 11.281 4.563 -6.559 1.00 97.56 88 THR A N 1
ATOM 640 C CA . THR A 1 88 ? 10.626 3.520 -5.755 1.00 97.56 88 THR A CA 1
ATOM 641 C C . THR A 1 88 ? 10.602 3.898 -4.276 1.00 97.56 88 THR A C 1
ATOM 643 O O . THR A 1 88 ? 9.565 3.758 -3.629 1.00 97.56 88 THR A O 1
ATOM 646 N N . PHE A 1 89 ? 11.706 4.431 -3.743 1.00 98.06 89 PHE A N 1
ATOM 647 C CA . PHE A 1 89 ? 11.790 4.884 -2.355 1.00 98.06 89 PHE A CA 1
ATOM 648 C C . PHE A 1 89 ? 10.759 5.974 -2.044 1.00 98.06 89 PHE A C 1
ATOM 650 O O . PHE A 1 89 ? 9.952 5.816 -1.129 1.00 98.06 89 PHE A O 1
ATOM 657 N N . TYR A 1 90 ? 10.727 7.054 -2.828 1.00 98.25 90 TYR A N 1
ATOM 658 C CA . TYR A 1 90 ? 9.786 8.149 -2.587 1.00 98.25 90 TYR A CA 1
ATOM 659 C C . TYR A 1 90 ? 8.333 7.736 -2.831 1.00 98.25 90 TYR A C 1
ATOM 661 O O . TYR A 1 90 ? 7.446 8.199 -2.117 1.00 98.25 90 TYR A O 1
ATOM 669 N N . ALA A 1 91 ? 8.080 6.825 -3.775 1.00 98.44 91 ALA A N 1
ATOM 670 C CA . ALA A 1 91 ? 6.751 6.252 -3.962 1.00 98.44 91 ALA A CA 1
ATOM 671 C C . ALA A 1 91 ? 6.305 5.428 -2.747 1.00 98.44 91 ALA A C 1
ATOM 673 O O . ALA A 1 91 ? 5.155 5.544 -2.332 1.00 98.44 91 ALA A O 1
ATOM 674 N N . ALA A 1 92 ? 7.207 4.648 -2.142 1.00 97.88 92 ALA A N 1
ATOM 675 C CA . ALA A 1 92 ? 6.919 3.928 -0.906 1.00 97.88 92 ALA A CA 1
ATOM 676 C C . ALA A 1 92 ? 6.621 4.899 0.245 1.00 97.88 92 ALA A C 1
ATOM 678 O O . ALA A 1 92 ? 5.593 4.758 0.904 1.00 97.88 92 ALA A O 1
ATOM 679 N N . VAL A 1 93 ? 7.457 5.925 0.439 1.00 98.25 93 VAL A N 1
ATOM 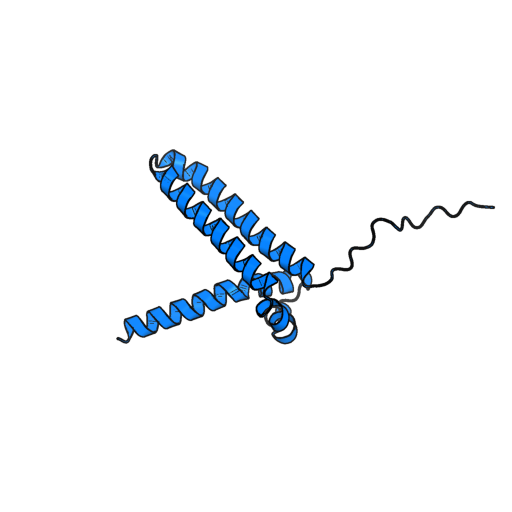680 C CA . VAL A 1 93 ? 7.226 6.968 1.455 1.00 98.25 93 VAL A CA 1
ATOM 681 C C . VAL A 1 93 ? 5.864 7.634 1.256 1.00 98.25 93 VAL A C 1
ATOM 683 O O . VAL A 1 93 ? 5.092 7.730 2.205 1.00 98.25 93 VAL A O 1
ATOM 686 N N . ALA A 1 94 ? 5.531 8.036 0.029 1.00 98.44 94 ALA A N 1
ATOM 687 C CA . ALA A 1 94 ? 4.247 8.655 -0.285 1.00 98.44 94 ALA A CA 1
ATOM 688 C C . ALA A 1 94 ? 3.065 7.704 -0.032 1.00 98.44 94 ALA A C 1
ATOM 690 O O . ALA A 1 94 ? 2.075 8.101 0.581 1.00 98.44 94 ALA A O 1
ATOM 691 N N . ALA A 1 95 ? 3.175 6.441 -0.448 1.00 98.00 95 ALA A N 1
ATOM 692 C CA . ALA A 1 95 ? 2.143 5.433 -0.231 1.00 98.00 95 ALA A CA 1
ATOM 693 C C . ALA A 1 95 ? 1.873 5.195 1.264 1.00 98.00 95 ALA A C 1
ATOM 695 O O . ALA A 1 95 ? 0.709 5.162 1.668 1.00 98.00 95 ALA A O 1
ATOM 696 N N . TYR A 1 96 ? 2.915 5.076 2.091 1.00 96.19 96 TYR A N 1
ATOM 697 C CA . TYR A 1 96 ? 2.760 4.910 3.540 1.00 96.19 96 TYR A CA 1
ATOM 698 C C . TYR A 1 96 ? 2.311 6.195 4.240 1.00 96.19 96 TYR A C 1
ATOM 700 O O . TYR A 1 96 ? 1.526 6.122 5.184 1.00 96.19 96 TYR A O 1
ATOM 708 N N . TYR A 1 97 ? 2.724 7.365 3.749 1.00 97.12 97 TYR A N 1
ATOM 709 C CA . TYR A 1 97 ? 2.238 8.654 4.241 1.00 97.12 97 TYR A CA 1
ATOM 710 C C . TYR A 1 97 ? 0.724 8.799 4.050 1.00 97.12 97 TYR A C 1
ATOM 712 O O . TYR A 1 97 ? 0.030 9.199 4.981 1.00 97.12 97 TYR A O 1
ATOM 720 N N . ILE A 1 98 ? 0.194 8.415 2.881 1.00 97.81 98 ILE A N 1
ATOM 721 C CA . ILE A 1 98 ? -1.253 8.424 2.607 1.00 97.81 98 ILE A CA 1
ATOM 722 C C . ILE A 1 98 ? -2.006 7.561 3.628 1.00 97.81 98 ILE A C 1
ATOM 724 O O . ILE A 1 98 ? -3.013 8.008 4.179 1.00 97.81 98 ILE A O 1
ATOM 728 N N . ILE A 1 99 ? -1.509 6.354 3.917 1.00 96.56 99 ILE A N 1
ATOM 729 C CA . ILE A 1 99 ? -2.131 5.459 4.902 1.00 96.56 99 ILE A CA 1
ATOM 730 C C . ILE A 1 99 ? -2.069 6.057 6.306 1.00 96.56 99 ILE A C 1
ATOM 732 O O . ILE A 1 99 ? -3.104 6.161 6.957 1.00 96.56 99 ILE A O 1
ATOM 736 N N . GLY A 1 100 ? -0.883 6.462 6.766 1.00 93.81 100 GLY A N 1
ATOM 737 C CA . GLY A 1 100 ? -0.688 6.981 8.121 1.00 93.81 100 GLY A CA 1
ATOM 738 C C . GLY A 1 100 ? -1.490 8.255 8.381 1.00 93.81 100 GLY A C 1
ATOM 739 O O . GLY A 1 100 ? -2.134 8.379 9.418 1.00 93.81 100 GLY A O 1
ATOM 740 N N . LYS A 1 101 ? -1.539 9.165 7.403 1.00 94.88 101 LYS A N 1
ATOM 741 C CA . LYS A 1 101 ? -2.384 10.359 7.481 1.00 94.88 101 LYS A CA 1
ATOM 742 C C . LYS A 1 101 ? -3.864 9.997 7.551 1.00 94.88 101 LYS A C 1
ATOM 744 O O . LYS A 1 101 ? -4.576 10.504 8.405 1.00 94.88 101 LYS A O 1
ATOM 749 N N . THR A 1 102 ? -4.318 9.089 6.689 1.00 95.19 102 THR A N 1
ATOM 750 C CA . THR A 1 102 ? -5.717 8.636 6.696 1.00 95.19 102 THR A CA 1
ATOM 751 C C . THR A 1 102 ? -6.092 7.977 8.019 1.00 95.19 102 THR A C 1
ATOM 753 O O . THR A 1 102 ? -7.197 8.176 8.512 1.00 95.19 102 THR A O 1
ATOM 756 N N . TRP A 1 103 ? -5.175 7.206 8.600 1.00 92.94 103 TRP A N 1
ATOM 757 C CA . TRP A 1 103 ? -5.353 6.591 9.907 1.00 92.94 103 TRP A CA 1
ATOM 758 C C . TRP A 1 103 ? -5.563 7.643 11.003 1.00 92.94 103 TRP A C 1
ATOM 760 O O . TRP A 1 103 ? -6.559 7.569 11.717 1.00 92.94 103 TRP A O 1
ATOM 770 N N . GLY A 1 104 ? -4.689 8.653 11.069 1.00 90.38 104 GLY A N 1
ATOM 771 C CA . GLY A 1 104 ? -4.806 9.763 12.023 1.00 90.38 104 GLY A CA 1
ATOM 772 C C . GLY A 1 104 ? -5.973 10.722 11.758 1.00 90.38 104 GLY A C 1
ATOM 773 O O . GLY A 1 104 ? -6.306 11.515 12.622 1.00 90.38 104 GLY A O 1
ATOM 774 N N . GLU A 1 105 ? -6.605 10.676 10.581 1.00 90.44 105 GLU A N 1
ATOM 775 C CA . GLU A 1 105 ? -7.865 11.388 10.314 1.00 90.44 105 GLU A CA 1
ATOM 776 C C . GLU A 1 105 ? -9.111 10.572 10.694 1.00 90.44 105 GLU A C 1
ATOM 778 O O . GLU A 1 105 ? -10.205 11.129 10.784 1.00 90.44 105 GLU A O 1
ATOM 783 N N . LEU A 1 106 ? -8.989 9.244 10.784 1.00 87.56 106 LEU A N 1
ATOM 784 C CA . LEU A 1 106 ? -10.091 8.332 11.112 1.00 87.56 106 LEU A CA 1
ATOM 785 C C . LEU A 1 106 ? -10.165 8.022 12.607 1.00 87.56 106 LEU A C 1
ATOM 787 O O . LEU A 1 106 ? -11.252 7.733 13.102 1.00 87.56 106 LEU A O 1
ATOM 791 N N . HIS A 1 107 ? -9.038 8.099 13.306 1.00 76.38 107 HIS A N 1
ATOM 792 C CA . HIS A 1 107 ? -9.000 8.274 14.749 1.00 76.38 107 HIS A CA 1
ATOM 793 C C . HIS A 1 107 ? -8.951 9.772 15.018 1.00 76.38 107 HIS A C 1
ATOM 795 O O . HIS A 1 107 ? -8.042 10.426 14.525 1.00 76.38 107 HIS A O 1
ATOM 801 N N . GLU A 1 108 ? -9.920 10.331 15.746 1.00 59.38 108 GLU A N 1
ATOM 802 C CA . GLU A 1 108 ? -9.796 11.692 16.280 1.00 59.38 108 GLU A CA 1
ATOM 803 C C . GLU A 1 108 ? -8.558 11.737 17.181 1.00 59.38 108 GLU A C 1
ATOM 805 O O . GLU A 1 108 ? -8.614 11.434 18.369 1.00 59.38 108 GLU A O 1
ATOM 810 N N . VAL A 1 109 ? -7.407 12.079 16.610 1.00 53.22 109 VAL A N 1
ATOM 811 C CA . VAL A 1 109 ? -6.312 12.620 17.397 1.00 53.22 109 VAL A CA 1
ATOM 812 C C . VAL A 1 109 ? -6.814 13.994 17.820 1.00 53.22 109 VAL A C 1
ATOM 814 O O . VAL A 1 109 ? -6.974 14.870 16.968 1.00 53.22 109 VAL A O 1
ATOM 817 N N . GLU A 1 110 ? -7.125 14.173 19.108 1.00 47.34 110 GLU A N 1
ATOM 818 C CA . GLU A 1 110 ? -7.217 15.508 19.701 1.00 47.34 110 GLU A CA 1
ATOM 819 C C . GLU A 1 110 ? -5.885 16.200 19.402 1.00 47.34 110 GLU A C 1
ATOM 821 O O . GLU A 1 110 ? -4.870 15.982 20.066 1.00 47.34 110 GLU A O 1
ATOM 826 N N . MET A 1 111 ? -5.862 16.987 18.331 1.00 49.25 111 MET A N 1
ATOM 827 C CA . MET A 1 111 ? -4.814 17.959 18.102 1.00 49.25 111 MET A CA 1
ATOM 828 C C . MET A 1 111 ? -4.916 18.885 19.308 1.00 49.25 111 MET A C 1
ATOM 830 O O . MET A 1 111 ? -5.911 19.601 19.424 1.00 49.25 111 MET A O 1
ATOM 834 N N . MET A 1 112 ? -3.958 18.814 20.240 1.00 51.81 112 MET A N 1
ATOM 835 C CA . MET A 1 112 ? -3.822 19.857 21.251 1.00 51.81 112 MET A CA 1
ATOM 836 C C . MET A 1 112 ? -3.827 21.174 20.489 1.00 51.81 112 MET A C 1
ATOM 838 O O . MET A 1 112 ? -2.948 21.404 19.658 1.00 51.81 112 MET A O 1
ATOM 842 N N . ASP A 1 113 ? -4.878 21.958 20.705 1.00 51.59 113 ASP A N 1
ATOM 843 C CA . ASP A 1 113 ? -5.057 23.248 20.072 1.00 51.59 113 ASP A CA 1
ATOM 844 C C . ASP A 1 113 ? -3.767 24.036 20.324 1.00 51.59 113 ASP A C 1
ATOM 846 O O . ASP A 1 113 ? -3.372 24.236 21.477 1.00 51.59 113 ASP A O 1
ATOM 850 N N . GLU A 1 114 ? -3.062 24.445 19.267 1.00 55.06 114 GLU A N 1
ATOM 851 C CA . GLU A 1 114 ? -1.843 25.268 19.344 1.00 55.06 114 GLU A CA 1
ATOM 852 C C . GLU A 1 114 ? -2.173 26.705 19.829 1.00 55.06 114 GLU A C 1
ATOM 854 O O . GLU A 1 114 ? -1.539 27.678 19.425 1.00 55.06 114 GLU A O 1
ATOM 859 N N . GLY A 1 115 ? -3.197 26.852 20.675 1.00 55.94 115 GLY A N 1
ATOM 860 C CA . GLY A 1 115 ? -3.764 28.103 21.164 1.00 55.94 115 GLY A CA 1
ATOM 861 C C . GLY A 1 115 ? -3.692 28.300 22.680 1.00 55.94 115 GLY A C 1
ATOM 862 O O . GLY A 1 115 ? -3.903 29.420 23.136 1.00 55.94 115 GLY A O 1
ATOM 863 N N . GLU A 1 116 ? -3.342 27.286 23.475 1.00 54.66 116 GLU A N 1
ATOM 864 C CA . GLU A 1 116 ? -3.240 27.446 24.930 1.00 54.66 116 GLU A CA 1
ATOM 865 C C . GLU A 1 116 ? -1.766 27.543 25.352 1.00 54.66 116 GLU A C 1
ATOM 867 O O . GLU A 1 116 ? -1.182 26.582 25.842 1.00 54.66 116 GLU A O 1
ATOM 872 N N . THR A 1 117 ? -1.129 28.703 25.159 1.00 58.16 117 THR A N 1
ATOM 873 C CA . THR A 1 117 ? 0.055 29.079 25.955 1.00 58.16 117 THR A CA 1
ATOM 874 C C . THR A 1 117 ? -0.414 29.355 27.386 1.00 58.16 117 THR A C 1
ATOM 876 O O . THR A 1 117 ? -0.999 30.415 27.629 1.00 58.16 117 THR A O 1
ATOM 879 N N . PRO A 1 118 ? -0.181 28.464 28.368 1.00 56.72 118 PRO A N 1
ATOM 880 C CA . PRO A 1 118 ? -0.589 28.706 29.742 1.00 56.72 118 PRO A CA 1
ATOM 881 C C . PRO A 1 118 ? 0.475 29.619 30.357 1.00 56.72 118 PRO A C 1
ATOM 883 O O . PRO A 1 118 ? 1.551 29.144 30.720 1.00 56.72 118 PRO A O 1
ATOM 886 N N . GLY A 1 119 ? 0.241 30.934 30.437 1.00 61.03 119 GLY A N 1
ATOM 887 C CA . GLY A 1 119 ? 1.236 31.769 31.121 1.00 61.03 119 GLY A CA 1
ATOM 888 C C . GLY A 1 119 ? 1.134 33.288 31.137 1.00 61.03 119 GLY A C 1
ATOM 889 O O . GLY A 1 119 ? 1.928 33.880 31.859 1.00 61.03 119 GLY A O 1
ATOM 890 N N . GLU A 1 120 ? 0.206 33.954 30.451 1.00 61.75 120 GLU A N 1
ATOM 891 C CA . GLU A 1 120 ? 0.071 35.418 30.589 1.00 61.75 120 GLU A CA 1
ATOM 892 C C . GLU A 1 120 ? -1.167 35.794 31.402 1.00 61.75 120 GLU A C 1
ATOM 894 O O . GLU A 1 120 ? -2.147 36.345 30.909 1.00 61.75 120 GLU A O 1
ATOM 899 N N . GLN A 1 121 ? -1.098 35.495 32.702 1.00 64.81 121 GLN A N 1
ATOM 900 C CA . GLN A 1 121 ? -1.905 36.185 33.702 1.00 64.81 121 GLN A CA 1
ATOM 901 C C . GLN A 1 121 ? -1.134 37.453 34.116 1.00 64.81 121 GLN A C 1
ATOM 903 O O . GLN A 1 121 ? -0.068 37.330 34.727 1.00 64.81 121 GLN A O 1
ATOM 908 N N . PRO A 1 122 ? -1.600 38.669 33.773 1.00 56.47 122 PRO A N 1
ATOM 909 C CA . PRO A 1 122 ? -0.937 39.890 34.206 1.00 56.47 122 PRO A CA 1
ATOM 910 C C . PRO A 1 122 ? -1.065 40.001 35.726 1.00 56.47 122 PRO A C 1
ATOM 912 O O . PRO A 1 122 ? -2.170 39.993 36.268 1.00 56.47 122 PRO A O 1
ATOM 915 N N . ALA A 1 123 ? 0.076 40.080 36.410 1.00 56.91 123 ALA A N 1
ATOM 916 C CA . ALA A 1 123 ? 0.119 40.359 37.835 1.00 56.91 123 ALA A CA 1
ATOM 917 C C . ALA A 1 123 ? -0.476 41.754 38.088 1.00 56.91 123 ALA A C 1
ATOM 919 O O . ALA A 1 123 ? 0.102 42.760 37.669 1.00 56.91 123 ALA A O 1
ATOM 920 N N . VAL A 1 124 ? -1.635 41.792 38.745 1.00 59.66 124 VAL A N 1
ATOM 921 C CA . VAL A 1 124 ? -2.189 42.980 39.410 1.00 59.66 124 VAL A CA 1
ATOM 922 C C . VAL A 1 124 ? -2.042 42.832 40.912 1.00 59.66 124 VAL A C 1
ATOM 924 O O . VAL A 1 124 ? -2.329 41.726 41.423 1.00 59.66 124 VAL A O 1
#